Protein AF-A0A2A4R1E6-F1 (afdb_monomer_lite)

Radius of gyration: 9.59 Å; chains: 1; bounding box: 22×18×22 Å

Sequence (41 aa):
HTQLTGSRFVRTTLAGSILKNSNLVGINLENADLEYTKFNA

Foldseek 3Di:
DAECALPEQALAECALPECAPYHCHNYHQHNYHCHNYHHYD

Secondary structure (DSSP, 8-state):
--B-TT-B-TT-B-TT-B-TT-B-TT-B-TT-B-TT-B---

Structure (mmCIF, N/CA/C/O backbone):
data_AF-A0A2A4R1E6-F1
#
_entry.id   AF-A0A2A4R1E6-F1
#
loop_
_atom_site.group_PDB
_atom_site.id
_atom_site.type_symbol
_atom_site.label_atom_id
_atom_site.label_alt_id
_atom_site.label_comp_id
_atom_site.label_as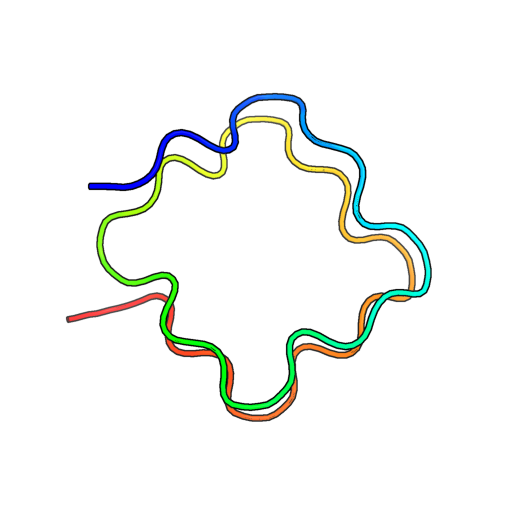ym_id
_atom_site.label_entity_id
_atom_site.label_seq_id
_atom_site.pdbx_PDB_ins_code
_atom_site.Cartn_x
_atom_site.Cartn_y
_atom_site.Cartn_z
_atom_site.occupancy
_atom_site.B_iso_or_equiv
_atom_site.auth_seq_id
_atom_site.auth_comp_id
_atom_site.auth_asym_id
_atom_site.auth_atom_id
_atom_site.pdbx_PDB_model_num
ATOM 1 N N . HIS A 1 1 ? 2.214 2.532 14.415 1.00 77.19 1 HIS A N 1
ATOM 2 C CA . HIS A 1 1 ? 2.984 2.966 13.235 1.00 77.19 1 HIS A CA 1
ATOM 3 C C . HIS A 1 1 ? 3.527 1.727 12.561 1.00 77.19 1 HIS A C 1
ATOM 5 O O . HIS A 1 1 ? 4.261 0.988 13.207 1.00 77.19 1 HIS A O 1
ATOM 11 N N . THR A 1 2 ? 3.141 1.487 11.313 1.00 87.06 2 THR A N 1
ATOM 12 C CA . THR A 1 2 ? 3.629 0.351 10.520 1.00 87.06 2 THR A CA 1
ATOM 13 C C . THR A 1 2 ? 4.534 0.895 9.422 1.00 87.06 2 THR A C 1
ATOM 15 O O . THR A 1 2 ? 4.138 1.806 8.699 1.00 87.06 2 THR A O 1
ATOM 18 N N . GLN A 1 3 ? 5.750 0.368 9.295 1.00 91.19 3 GLN A N 1
ATOM 19 C CA . GLN A 1 3 ? 6.682 0.782 8.246 1.00 91.19 3 GLN A CA 1
ATOM 20 C C . GLN A 1 3 ? 6.527 -0.160 7.049 1.00 91.19 3 GLN A C 1
ATOM 22 O O . GLN A 1 3 ? 6.899 -1.325 7.140 1.00 91.19 3 GLN A O 1
ATOM 27 N N . LEU A 1 4 ? 5.965 0.338 5.945 1.00 92.38 4 LEU A N 1
ATOM 28 C CA . LEU A 1 4 ? 5.750 -0.417 4.702 1.00 92.38 4 LEU A CA 1
ATOM 29 C C . LEU A 1 4 ? 6.581 0.139 3.537 1.00 92.38 4 LEU A C 1
ATOM 31 O O . LEU A 1 4 ? 6.306 -0.148 2.370 1.00 92.38 4 LEU A O 1
ATOM 35 N N . THR A 1 5 ? 7.603 0.939 3.845 1.00 94.62 5 THR A N 1
ATOM 36 C CA . THR A 1 5 ? 8.447 1.601 2.852 1.00 94.62 5 THR A CA 1
ATOM 37 C C . THR A 1 5 ? 9.027 0.592 1.862 1.00 94.62 5 THR A C 1
ATOM 39 O O . THR A 1 5 ? 9.626 -0.402 2.266 1.00 94.62 5 THR A O 1
ATOM 42 N N . GLY A 1 6 ? 8.829 0.830 0.565 1.00 94.88 6 GLY A N 1
ATOM 43 C CA . GLY A 1 6 ? 9.350 -0.034 -0.503 1.00 94.88 6 GLY A CA 1
ATOM 44 C C . GLY A 1 6 ? 8.692 -1.415 -0.634 1.00 94.88 6 GLY A C 1
ATOM 45 O O . GLY A 1 6 ? 9.159 -2.237 -1.424 1.00 94.88 6 GLY A O 1
ATOM 46 N N . SER A 1 7 ? 7.631 -1.708 0.123 1.00 95.81 7 SER A N 1
ATOM 47 C CA . SER A 1 7 ? 6.955 -3.010 0.054 1.00 95.81 7 SER A CA 1
ATOM 48 C C . SER A 1 7 ? 6.189 -3.187 -1.261 1.00 95.81 7 SER A C 1
ATOM 50 O O . SER A 1 7 ? 5.690 -2.221 -1.837 1.00 95.81 7 SER A O 1
ATOM 52 N N . ARG A 1 8 ? 6.061 -4.432 -1.738 1.00 96.06 8 ARG A N 1
ATOM 53 C CA . ARG A 1 8 ? 5.342 -4.769 -2.977 1.00 96.06 8 ARG A CA 1
ATOM 54 C C . ARG A 1 8 ? 4.099 -5.600 -2.668 1.00 96.06 8 ARG A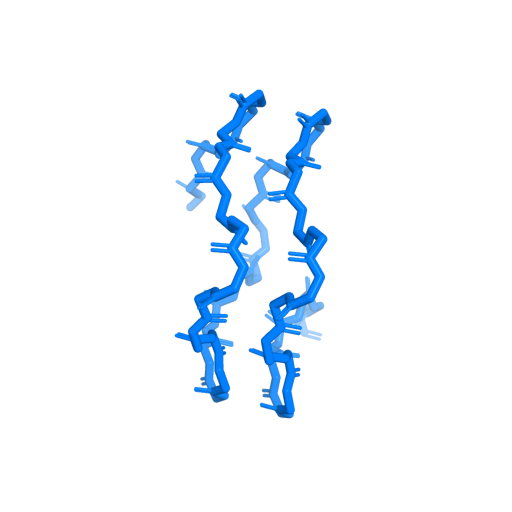 C 1
ATOM 56 O O . ARG A 1 8 ? 4.211 -6.769 -2.320 1.00 96.06 8 ARG A O 1
ATOM 63 N N . PHE A 1 9 ? 2.938 -4.990 -2.860 1.00 93.12 9 PHE A N 1
ATOM 64 C CA . PHE A 1 9 ? 1.601 -5.534 -2.633 1.00 93.12 9 PHE A CA 1
ATOM 65 C C . PHE A 1 9 ? 0.812 -5.496 -3.948 1.00 93.12 9 PHE A C 1
ATOM 67 O O . PHE A 1 9 ? -0.202 -4.820 -4.091 1.00 93.12 9 PHE A O 1
ATOM 74 N N . VAL A 1 10 ? 1.348 -6.180 -4.95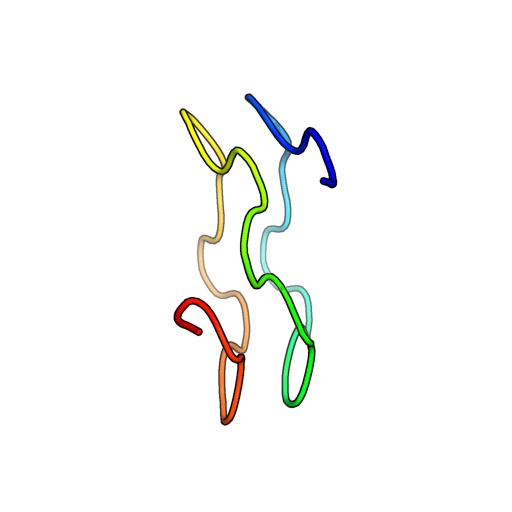8 1.00 96.31 10 VAL A N 1
ATOM 75 C CA . VAL A 1 10 ? 0.762 -6.212 -6.302 1.00 96.31 10 VAL A CA 1
ATOM 76 C C . VAL A 1 10 ? -0.336 -7.268 -6.340 1.00 96.31 10 VAL A C 1
ATOM 78 O O . VAL A 1 10 ? -0.088 -8.410 -5.953 1.00 96.31 10 VAL A O 1
ATOM 81 N N . ARG A 1 11 ? -1.529 -6.904 -6.832 1.00 96.75 11 ARG A N 1
ATOM 82 C CA . ARG A 1 11 ? -2.708 -7.795 -6.921 1.00 96.75 11 ARG A CA 1
ATOM 83 C C . ARG A 1 11 ? -3.143 -8.399 -5.575 1.00 96.75 11 ARG A C 1
ATOM 85 O O . ARG A 1 11 ? -3.656 -9.514 -5.531 1.00 96.75 11 ARG A O 1
ATOM 92 N N . THR A 1 12 ? -2.925 -7.684 -4.473 1.00 96.25 12 THR A N 1
ATOM 93 C CA . THR A 1 12 ? -3.338 -8.114 -3.126 1.00 96.25 12 THR A CA 1
ATOM 94 C C . THR A 1 12 ? -4.622 -7.427 -2.681 1.00 96.25 12 THR A C 1
ATOM 96 O O . THR A 1 12 ? -4.832 -6.258 -2.999 1.00 96.25 12 THR A O 1
ATOM 99 N N . THR A 1 13 ? -5.426 -8.099 -1.859 1.00 97.06 13 THR A N 1
ATOM 100 C CA . THR A 1 13 ? -6.586 -7.482 -1.204 1.00 97.06 13 THR A CA 1
ATOM 101 C C . THR A 1 13 ? -6.182 -6.851 0.123 1.00 97.06 13 THR A C 1
ATOM 103 O O . THR A 1 13 ? -5.783 -7.541 1.058 1.00 97.06 13 THR A O 1
ATOM 106 N N . LEU A 1 14 ? -6.303 -5.529 0.200 1.00 95.12 14 LEU A N 1
ATOM 107 C CA . LEU A 1 14 ? -6.174 -4.722 1.416 1.00 95.12 14 LEU A CA 1
ATOM 108 C C . LEU A 1 14 ? -7.522 -4.109 1.820 1.00 95.12 14 LEU A C 1
ATOM 110 O O . LEU A 1 14 ? -7.562 -3.191 2.651 1.00 95.12 14 LEU A O 1
ATOM 114 N N . ALA A 1 15 ? -8.619 -4.614 1.255 1.00 97.31 15 ALA A N 1
ATOM 115 C CA . ALA A 1 15 ? -9.946 -4.106 1.525 1.00 97.31 15 ALA A CA 1
ATOM 116 C C . ALA A 1 15 ? -10.258 -4.131 3.033 1.00 97.31 15 ALA A C 1
ATOM 118 O O . ALA A 1 15 ? -9.977 -5.103 3.737 1.00 97.31 15 ALA A O 1
ATOM 119 N N . GLY A 1 16 ? -10.766 -3.014 3.555 1.00 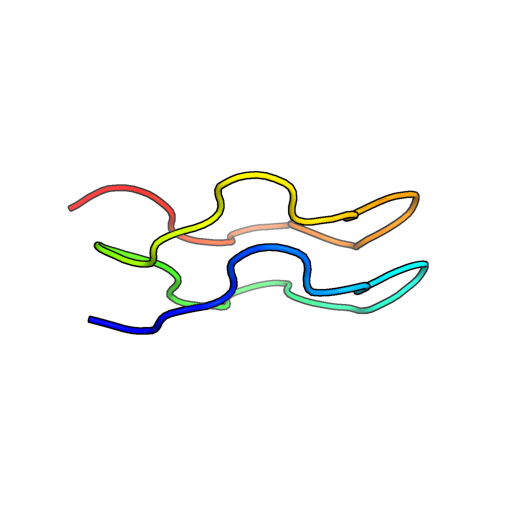96.81 16 GLY A N 1
ATOM 120 C CA . GLY A 1 16 ? -11.073 -2.816 4.975 1.00 96.81 16 GLY A CA 1
ATOM 121 C C . GLY A 1 16 ? -9.864 -2.701 5.916 1.00 96.81 16 GLY A C 1
ATOM 122 O O . GLY A 1 16 ? -10.050 -2.520 7.123 1.00 96.81 16 GLY A O 1
ATOM 123 N N . SER A 1 17 ? -8.627 -2.775 5.412 1.00 96.06 17 SER A N 1
ATOM 124 C CA . SER A 1 17 ? -7.432 -2.654 6.253 1.00 96.06 17 SER A CA 1
ATOM 125 C C . SER A 1 17 ? -7.281 -1.254 6.862 1.00 96.06 17 SER A C 1
ATOM 127 O O . SER A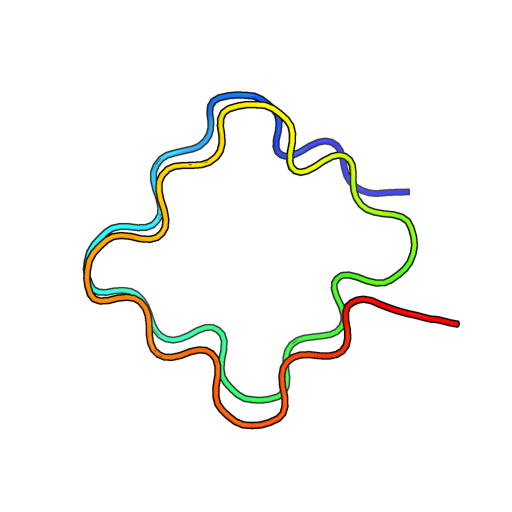 1 17 ? -7.707 -0.238 6.308 1.00 96.06 17 SER A O 1
ATOM 129 N N . ILE A 1 18 ? -6.661 -1.193 8.042 1.00 95.56 18 ILE A N 1
ATOM 130 C CA . ILE A 1 18 ? -6.379 0.058 8.749 1.00 95.56 18 ILE A CA 1
ATOM 131 C C . ILE A 1 18 ? -4.887 0.346 8.609 1.00 95.56 18 ILE A C 1
ATOM 133 O O . ILE A 1 18 ? -4.069 -0.189 9.352 1.00 95.56 18 ILE A O 1
ATOM 137 N N . LEU A 1 19 ? -4.543 1.215 7.660 1.00 93.38 19 LEU A N 1
ATOM 138 C CA . LEU A 1 19 ? -3.175 1.670 7.395 1.00 93.38 19 LEU A CA 1
ATOM 139 C C . LEU A 1 19 ? -2.905 3.069 7.965 1.00 93.38 19 LEU A C 1
ATOM 141 O O . LEU A 1 19 ? -1.920 3.715 7.605 1.00 93.38 19 LEU A O 1
ATOM 145 N N . LYS A 1 20 ? -3.746 3.524 8.900 1.00 94.38 20 LYS A N 1
ATOM 146 C CA . LYS A 1 20 ? -3.592 4.801 9.604 1.00 94.38 20 LYS A CA 1
ATOM 147 C C . LYS A 1 20 ? -2.194 4.919 10.206 1.00 94.38 20 LYS A C 1
ATOM 149 O O . LYS A 1 20 ? -1.734 4.020 10.912 1.00 94.38 20 LYS A O 1
ATOM 154 N N . ASN A 1 21 ? -1.535 6.044 9.946 1.00 93.69 21 ASN A N 1
ATOM 155 C CA . ASN A 1 21 ? -0.182 6.335 10.427 1.00 93.69 21 ASN A CA 1
ATOM 156 C C . ASN A 1 21 ? 0.876 5.291 9.997 1.00 93.69 21 ASN A C 1
ATOM 158 O O . ASN A 1 21 ? 1.829 5.020 10.737 1.00 93.69 21 ASN A O 1
ATOM 162 N N . SER A 1 22 ? 0.692 4.658 8.833 1.00 94.00 22 SER A N 1
ATOM 163 C CA . SER A 1 22 ? 1.704 3.789 8.221 1.00 94.00 22 SER A CA 1
ATOM 164 C C . SER A 1 22 ? 2.599 4.587 7.278 1.00 94.00 22 SER A C 1
ATOM 166 O O . SER A 1 22 ? 2.122 5.455 6.550 1.00 94.00 22 SER A O 1
ATOM 168 N N . ASN A 1 23 ? 3.895 4.279 7.253 1.00 94.12 23 ASN A N 1
ATOM 169 C CA . ASN A 1 23 ? 4.799 4.835 6.254 1.00 94.12 23 ASN A CA 1
ATOM 170 C C . ASN A 1 23 ? 4.672 4.034 4.954 1.00 94.12 23 ASN A C 1
ATOM 172 O O . ASN A 1 23 ? 5.170 2.913 4.860 1.00 94.12 23 ASN A O 1
ATOM 176 N N . LEU A 1 24 ? 4.005 4.630 3.968 1.00 93.12 24 LEU A N 1
ATOM 177 C CA . LEU A 1 24 ? 3.730 4.039 2.657 1.00 93.12 24 LEU A CA 1
ATOM 178 C C . LEU A 1 24 ? 4.697 4.531 1.565 1.00 93.12 24 LEU A C 1
ATOM 180 O O . LEU A 1 24 ? 4.451 4.319 0.381 1.00 93.12 24 LEU A O 1
ATOM 184 N N . VAL A 1 25 ? 5.790 5.211 1.927 1.00 95.75 25 VAL A N 1
ATOM 185 C CA . VAL A 1 25 ? 6.741 5.761 0.948 1.00 95.75 25 VAL A CA 1
ATOM 186 C C . VAL A 1 25 ? 7.297 4.645 0.055 1.00 95.75 25 VAL A C 1
ATOM 188 O O . VAL A 1 25 ? 7.882 3.678 0.534 1.00 95.75 25 VAL A O 1
ATOM 191 N N . GLY A 1 26 ? 7.118 4.769 -1.259 1.00 95.81 26 GLY A N 1
ATOM 192 C CA . GLY A 1 26 ? 7.630 3.798 -2.232 1.00 95.81 26 GLY A CA 1
ATOM 193 C C . GLY A 1 26 ? 6.924 2.438 -2.234 1.00 95.81 26 GLY A C 1
ATOM 194 O O . GLY A 1 26 ? 7.450 1.498 -2.823 1.00 95.81 26 GLY A O 1
ATOM 195 N N . ILE A 1 27 ? 5.765 2.303 -1.581 1.00 95.69 27 ILE A N 1
ATOM 196 C CA . ILE A 1 27 ? 4.958 1.084 -1.678 1.00 95.69 27 ILE A CA 1
ATOM 197 C C . ILE A 1 27 ? 4.461 0.892 -3.119 1.00 95.69 27 ILE A C 1
ATOM 199 O O . ILE A 1 27 ? 4.032 1.846 -3.770 1.00 95.69 27 ILE A O 1
ATOM 203 N N . ASN A 1 28 ? 4.494 -0.341 -3.621 1.00 96.88 28 ASN A N 1
ATOM 204 C CA . ASN A 1 28 ? 3.848 -0.698 -4.879 1.00 96.88 28 ASN A CA 1
ATOM 205 C C . ASN A 1 28 ? 2.513 -1.398 -4.584 1.00 96.88 28 ASN A C 1
ATOM 207 O O . ASN A 1 28 ? 2.511 -2.504 -4.047 1.00 96.88 28 ASN A O 1
ATOM 211 N N . LEU A 1 29 ? 1.410 -0.740 -4.952 1.00 95.31 29 LEU A N 1
ATOM 212 C CA . LEU A 1 29 ? 0.022 -1.195 -4.792 1.00 95.31 29 LEU A CA 1
ATOM 213 C C . LEU A 1 29 ? -0.659 -1.459 -6.147 1.00 95.31 29 LEU A C 1
ATOM 215 O O . LEU A 1 29 ? -1.875 -1.335 -6.275 1.00 95.31 29 LEU A O 1
ATOM 219 N N . GLU A 1 30 ? 0.110 -1.766 -7.192 1.00 97.94 30 GLU A N 1
ATOM 220 C CA . GLU A 1 30 ? -0.438 -2.007 -8.526 1.00 97.94 30 GLU A CA 1
ATOM 221 C C . GLU A 1 30 ? -1.484 -3.136 -8.496 1.00 97.94 30 GLU A C 1
ATOM 223 O O . GLU A 1 30 ? -1.213 -4.253 -8.049 1.00 97.94 30 GLU A O 1
ATOM 228 N N . ASN A 1 31 ? -2.691 -2.849 -8.990 1.00 98.06 31 ASN A N 1
ATOM 229 C CA . ASN A 1 31 ? -3.845 -3.755 -8.967 1.00 98.06 31 ASN A CA 1
ATOM 230 C C . ASN A 1 31 ? -4.257 -4.242 -7.561 1.00 98.06 31 ASN A C 1
ATOM 232 O O . ASN A 1 31 ? -4.942 -5.258 -7.457 1.00 98.06 31 ASN A O 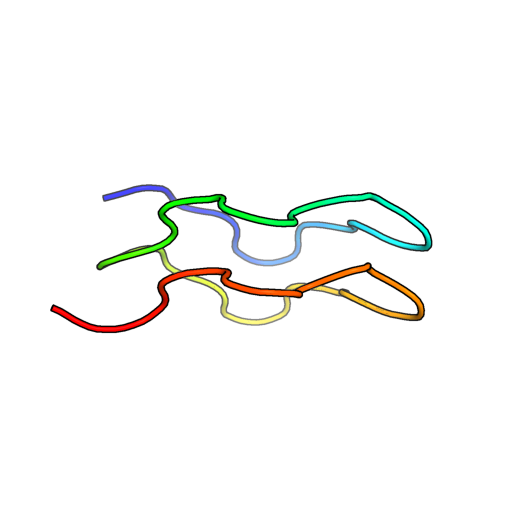1
ATOM 236 N N . ALA A 1 32 ? -3.823 -3.581 -6.484 1.00 97.31 32 ALA A N 1
ATOM 237 C CA . ALA A 1 32 ? -4.304 -3.898 -5.146 1.00 97.31 32 ALA A CA 1
ATOM 238 C C . ALA A 1 32 ? -5.769 -3.470 -4.993 1.00 97.31 32 ALA A C 1
ATOM 240 O O . ALA A 1 32 ? -6.157 -2.389 -5.437 1.00 97.31 32 ALA A O 1
ATOM 241 N N . ASP A 1 33 ? -6.562 -4.300 -4.323 1.00 98.00 33 ASP A N 1
ATOM 242 C CA . ASP A 1 33 ? -7.901 -3.912 -3.892 1.00 98.00 33 ASP A CA 1
ATOM 243 C C . ASP A 1 33 ? -7.792 -3.119 -2.582 1.00 98.00 33 ASP A C 1
ATOM 245 O O . ASP A 1 33 ? -7.341 -3.643 -1.560 1.00 98.00 33 ASP A O 1
ATOM 249 N N . LEU A 1 34 ? -8.157 -1.838 -2.647 1.00 96.38 34 LEU A N 1
ATOM 250 C CA . LEU A 1 34 ? -8.065 -0.863 -1.558 1.00 96.38 34 LEU A CA 1
ATOM 251 C C . LEU A 1 34 ? -9.448 -0.424 -1.051 1.00 96.38 34 LEU A C 1
ATOM 253 O O . LEU A 1 34 ? -9.571 0.621 -0.402 1.00 96.38 34 LEU A O 1
ATOM 257 N N . GLU A 1 35 ? -10.507 -1.168 -1.377 1.00 98.00 35 GLU A N 1
ATOM 258 C CA . GLU A 1 35 ? -11.862 -0.793 -0.988 1.00 98.00 35 GLU A CA 1
ATOM 259 C C . GLU A 1 35 ? -11.975 -0.659 0.541 1.00 98.00 35 GLU A C 1
ATOM 261 O O . GLU A 1 35 ? -11.550 -1.523 1.303 1.00 98.00 35 GLU A O 1
ATOM 266 N N . TYR A 1 36 ? -12.510 0.457 1.036 1.00 96.88 36 TYR A N 1
ATOM 267 C CA . TYR A 1 36 ? -12.612 0.751 2.475 1.00 96.88 36 TYR A CA 1
ATOM 268 C C . TYR A 1 36 ? -11.287 0.776 3.266 1.00 96.88 36 TYR A C 1
ATOM 270 O O . TYR A 1 36 ? -11.322 0.827 4.501 1.00 96.88 36 TYR A O 1
ATOM 278 N N . THR A 1 37 ? -10.118 0.771 2.614 1.00 96.50 37 THR A N 1
ATOM 279 C CA . THR A 1 37 ? -8.839 0.930 3.315 1.00 96.50 37 THR A CA 1
ATOM 280 C C . THR A 1 37 ? -8.771 2.303 3.990 1.00 96.50 37 THR A C 1
ATOM 282 O O . THR A 1 37 ? -9.020 3.342 3.377 1.00 96.50 37 THR A O 1
ATOM 285 N N . LYS A 1 38 ? -8.408 2.327 5.276 1.00 95.69 38 LYS A N 1
ATOM 286 C CA . LYS A 1 38 ? -8.313 3.560 6.068 1.00 95.69 38 LYS A CA 1
ATOM 287 C C . LYS A 1 38 ? -6.874 4.056 6.117 1.00 95.69 38 LYS A C 1
ATOM 289 O O . LYS A 1 38 ? -6.048 3.465 6.812 1.00 95.69 38 LYS A O 1
ATOM 294 N N . PHE A 1 39 ? -6.595 5.164 5.434 1.00 90.69 39 PHE A N 1
ATOM 295 C CA . PHE A 1 39 ? -5.268 5.796 5.396 1.00 90.69 39 PHE A CA 1
ATOM 296 C C . PHE A 1 39 ? -5.112 6.971 6.375 1.00 90.69 39 PHE A C 1
ATOM 298 O O . PHE A 1 39 ? -3.997 7.304 6.770 1.00 90.69 39 PHE A O 1
ATOM 305 N N . ASN A 1 40 ? -6.218 7.585 6.792 1.00 83.69 40 ASN A N 1
ATOM 306 C CA . ASN A 1 40 ? -6.260 8.786 7.627 1.00 83.69 40 ASN A CA 1
ATOM 307 C C . ASN A 1 40 ? -6.801 8.508 9.036 1.00 83.69 40 ASN A C 1
ATOM 309 O O . ASN A 1 40 ? -7.535 7.542 9.252 1.00 83.69 40 ASN A O 1
ATOM 313 N N . ALA A 1 41 ? -6.426 9.361 9.995 1.00 66.12 41 ALA A N 1
ATOM 314 C CA . ALA A 1 41 ? -7.014 9.379 11.335 1.00 66.12 41 ALA A CA 1
ATOM 315 C C . ALA A 1 41 ? -8.529 9.599 11.268 1.00 66.12 41 ALA A C 1
ATOM 317 O O . ALA A 1 41 ? -8.969 10.465 10.486 1.00 66.12 41 ALA A O 1
#

pLDDT: mean 93.83, std 5.88, range [66.12, 98.06]